Protein AF-A0A9E5I8I1-F1 (afdb_monomer_lite)

Structure (mmCIF, N/CA/C/O backbone):
data_AF-A0A9E5I8I1-F1
#
_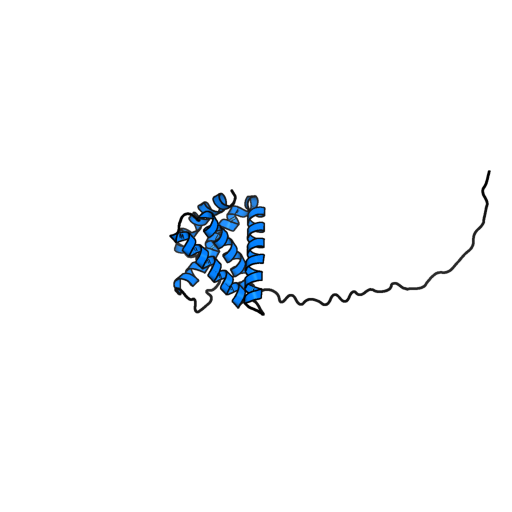entry.id   AF-A0A9E5I8I1-F1
#
loop_
_atom_site.group_PDB
_atom_site.id
_atom_site.type_symbol
_atom_site.label_atom_id
_atom_site.label_alt_id
_atom_site.label_comp_id
_atom_site.label_asym_id
_atom_site.label_entity_id
_atom_site.label_seq_id
_atom_site.pdbx_PDB_ins_code
_atom_site.Cartn_x
_atom_site.Cartn_y
_atom_site.Cartn_z
_atom_site.occupancy
_atom_site.B_iso_or_equiv
_atom_site.auth_seq_id
_atom_site.auth_comp_id
_atom_site.auth_asym_id
_atom_site.auth_atom_id
_atom_site.pdbx_PDB_model_num
ATOM 1 N N . MET A 1 1 ? -32.353 73.433 -25.943 1.00 39.44 1 MET A N 1
ATOM 2 C CA . MET A 1 1 ? -31.514 72.327 -25.429 1.00 39.44 1 MET A CA 1
ATOM 3 C C . MET A 1 1 ? -31.473 71.226 -26.483 1.00 39.44 1 MET A C 1
ATOM 5 O O . MET A 1 1 ? -32.483 70.995 -27.130 1.00 39.44 1 MET A O 1
ATOM 9 N N . LEU A 1 2 ? -30.275 70.695 -26.739 1.00 40.25 2 LEU A N 1
ATOM 10 C CA . LEU A 1 2 ? -29.831 70.015 -27.965 1.00 40.25 2 LEU A CA 1
ATOM 11 C C . LEU A 1 2 ? -30.442 68.627 -28.249 1.00 40.25 2 LEU A C 1
ATOM 13 O O . LEU A 1 2 ? -30.487 67.801 -27.343 1.00 40.25 2 LEU A O 1
ATOM 17 N N . ARG A 1 3 ? -30.707 68.342 -29.538 1.00 33.75 3 ARG A N 1
ATOM 18 C CA . ARG A 1 3 ? -30.117 67.262 -30.392 1.00 33.75 3 ARG A CA 1
ATOM 19 C C . ARG A 1 3 ? -30.974 67.112 -31.665 1.00 33.75 3 ARG A C 1
ATOM 21 O O . ARG A 1 3 ? -32.174 66.922 -31.554 1.00 33.75 3 ARG A O 1
ATOM 28 N N . ALA A 1 4 ? -30.487 67.447 -32.863 1.00 36.69 4 ALA A N 1
ATOM 29 C CA . ALA A 1 4 ? -29.531 66.739 -33.735 1.00 36.69 4 ALA A CA 1
ATOM 30 C C . ALA A 1 4 ? -30.094 65.436 -34.356 1.00 36.69 4 ALA A C 1
ATOM 32 O O . ALA A 1 4 ? -30.166 64.404 -33.697 1.00 36.69 4 ALA A O 1
ATOM 33 N N . THR A 1 5 ? -30.467 65.529 -35.639 1.00 46.94 5 THR A N 1
ATOM 34 C CA . THR A 1 5 ? -30.728 64.459 -36.635 1.00 46.94 5 THR A CA 1
ATOM 35 C C . THR A 1 5 ? -29.404 63.818 -37.114 1.00 46.94 5 THR A C 1
ATOM 37 O O . THR A 1 5 ? -28.382 64.502 -36.996 1.00 46.94 5 THR A O 1
ATOM 40 N N . PRO A 1 6 ? -29.352 62.580 -37.676 1.00 48.12 6 PRO A N 1
ATOM 41 C CA . PRO A 1 6 ? -29.636 62.378 -39.115 1.00 48.12 6 PRO A CA 1
ATOM 42 C C . PRO A 1 6 ? -30.177 60.986 -39.559 1.00 48.12 6 PRO A C 1
ATOM 44 O O . PRO A 1 6 ? -30.271 60.029 -38.796 1.00 48.12 6 PRO A O 1
ATOM 47 N N . THR A 1 7 ? -30.531 60.952 -40.847 1.00 46.00 7 THR A N 1
ATOM 48 C CA . THR A 1 7 ? -31.011 59.897 -41.768 1.00 46.00 7 THR A CA 1
ATOM 49 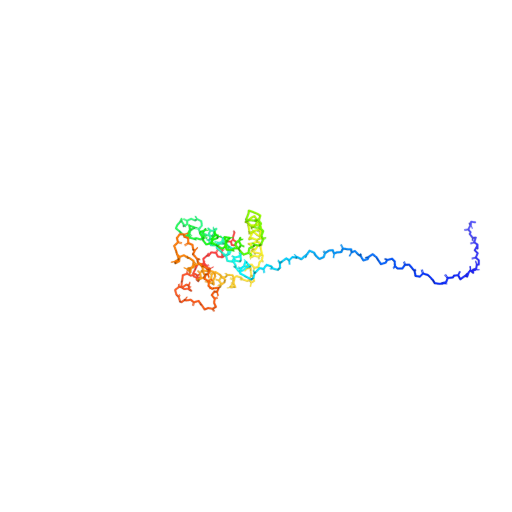C C . THR A 1 7 ? -29.940 58.858 -42.224 1.00 46.00 7 THR A C 1
ATOM 51 O O . THR A 1 7 ? -28.772 59.013 -41.872 1.00 46.00 7 THR A O 1
ATOM 54 N N . PRO A 1 8 ? -30.320 57.797 -42.992 1.00 59.62 8 PRO A N 1
ATOM 55 C CA . PRO A 1 8 ? -29.626 56.498 -43.120 1.00 59.62 8 PRO A CA 1
ATOM 56 C C . PRO A 1 8 ? -28.822 56.311 -44.431 1.00 59.62 8 PRO A C 1
ATOM 58 O O . PRO A 1 8 ? -28.927 57.162 -45.312 1.00 59.62 8 PRO A O 1
ATOM 61 N N . SER A 1 9 ? -28.098 55.174 -44.565 1.00 42.56 9 SER A N 1
ATOM 62 C CA . SER A 1 9 ? -27.662 54.421 -45.791 1.00 42.56 9 SER A CA 1
ATOM 63 C C . SER A 1 9 ? -26.247 53.829 -45.595 1.00 42.56 9 SER A C 1
ATOM 65 O O . SER A 1 9 ? -25.424 54.493 -44.983 1.00 42.56 9 SER A O 1
ATOM 67 N N . TYR A 1 10 ? -25.781 52.691 -46.124 1.00 46.59 10 TYR A N 1
ATOM 68 C CA . TYR A 1 10 ? -26.299 51.407 -46.628 1.00 46.59 10 TYR A CA 1
ATOM 69 C C . TYR A 1 10 ? -25.029 50.575 -46.985 1.00 46.59 10 TYR A C 1
ATOM 71 O O . TYR A 1 10 ? -24.081 51.162 -47.496 1.00 46.59 10 TYR A O 1
ATOM 79 N N . ILE A 1 11 ? -25.067 49.236 -46.824 1.00 49.56 11 ILE A N 1
ATOM 80 C CA . ILE A 1 11 ? -24.235 48.206 -47.521 1.00 49.56 11 ILE A CA 1
ATOM 81 C C . ILE A 1 11 ? -22.761 48.144 -47.030 1.00 49.56 11 ILE A C 1
ATOM 83 O O . ILE A 1 11 ? -22.089 49.156 -46.924 1.00 49.56 11 ILE A O 1
ATOM 87 N N . ILE A 1 12 ? -22.204 47.005 -46.590 1.00 44.75 12 ILE A N 1
ATOM 88 C CA . ILE A 1 12 ? -21.598 45.923 -47.396 1.00 44.75 12 ILE A CA 1
ATOM 89 C C . ILE A 1 12 ? -21.389 44.694 -46.473 1.00 44.75 12 ILE A C 1
ATOM 91 O O . ILE A 1 12 ? -20.683 44.768 -45.471 1.00 44.75 12 ILE A O 1
ATOM 95 N N . SER A 1 13 ? -21.996 43.557 -46.821 1.00 44.19 13 SER A N 1
ATOM 96 C CA . SER A 1 13 ? -21.511 42.192 -46.504 1.00 44.19 13 SER A CA 1
ATOM 97 C C . SER A 1 13 ? -20.569 41.766 -47.654 1.00 44.19 13 SER A C 1
ATOM 99 O O . SER A 1 13 ? -20.660 42.424 -48.693 1.00 44.19 13 SER A O 1
ATOM 101 N N . PRO A 1 14 ? -19.771 40.674 -47.649 1.00 49.44 14 PRO A N 1
ATOM 102 C CA . PRO A 1 14 ? -19.329 39.729 -46.610 1.00 49.44 14 PRO A CA 1
ATOM 103 C C . PRO A 1 14 ? -17.801 39.423 -46.696 1.00 49.44 14 PRO A C 1
ATOM 105 O O . PRO A 1 14 ? -17.313 39.092 -47.768 1.00 49.44 14 PRO A O 1
ATOM 108 N N . SER A 1 15 ? -17.031 39.401 -45.600 1.00 43.28 15 SER A N 1
ATOM 109 C CA . SER A 1 15 ? -15.659 38.841 -45.655 1.00 43.28 15 SER A CA 1
ATOM 110 C C . SER A 1 15 ? -15.261 38.140 -44.362 1.00 43.28 15 SER A C 1
ATOM 112 O O . SER A 1 15 ? -14.796 38.752 -43.406 1.00 43.28 15 SER A O 1
ATOM 114 N N . LEU A 1 16 ? -15.476 36.824 -44.380 1.00 51.75 16 LEU A N 1
ATOM 115 C CA . LEU A 1 16 ? -14.594 35.775 -43.864 1.00 51.75 16 LEU A CA 1
ATOM 116 C C . LEU A 1 16 ? -13.225 36.265 -43.364 1.00 51.75 16 LEU A C 1
ATOM 118 O O . LEU A 1 16 ? -12.269 36.294 -44.129 1.00 51.75 16 LEU A O 1
ATOM 122 N N . ILE A 1 17 ? -13.100 36.539 -42.069 1.00 53.75 17 ILE A N 1
ATOM 123 C CA . ILE A 1 17 ? -11.835 36.342 -41.349 1.00 53.75 17 ILE A CA 1
ATOM 124 C C . ILE A 1 17 ? -12.191 35.738 -39.987 1.00 53.75 17 ILE A C 1
ATOM 126 O O . ILE A 1 17 ? -12.084 36.360 -38.935 1.00 53.75 17 ILE A O 1
ATOM 130 N N . PHE A 1 18 ? -12.697 34.503 -40.019 1.00 50.19 18 PHE A N 1
ATOM 131 C CA . PHE A 1 18 ? -12.709 33.643 -38.842 1.00 50.19 18 PHE A CA 1
ATOM 132 C C . PHE A 1 18 ? -11.287 33.086 -38.724 1.00 50.19 18 PHE A C 1
ATOM 134 O O . PHE A 1 18 ? -10.968 32.041 -39.289 1.00 50.19 18 PHE A O 1
ATOM 141 N N . THR A 1 19 ? -10.392 33.860 -38.102 1.00 59.16 19 THR A N 1
ATOM 142 C CA . THR A 1 19 ? -9.015 33.438 -37.832 1.00 59.16 19 THR A CA 1
ATOM 143 C C . THR A 1 19 ? -9.068 32.227 -36.917 1.00 59.16 19 THR A C 1
ATOM 145 O O . THR A 1 19 ? -9.303 32.320 -35.714 1.00 59.16 19 THR A O 1
ATOM 148 N N . LEU A 1 20 ? -8.887 31.077 -37.548 1.00 49.88 20 LEU A N 1
ATOM 149 C CA . LEU A 1 20 ? -8.752 29.768 -36.958 1.00 49.88 20 LEU A CA 1
ATOM 150 C C . LEU A 1 20 ? -7.454 29.753 -36.133 1.00 49.88 20 LEU A C 1
ATOM 152 O O . LEU A 1 20 ? -6.400 29.347 -36.615 1.00 49.88 20 LEU A O 1
ATOM 156 N N . CYS A 1 21 ? -7.513 30.215 -34.884 1.00 51.84 21 CYS A N 1
ATOM 157 C CA . CYS A 1 21 ? -6.513 29.881 -33.874 1.00 51.84 21 CYS A CA 1
ATOM 158 C C . CYS A 1 21 ? -6.679 28.396 -33.527 1.00 51.84 21 CYS A C 1
ATOM 160 O O . CYS A 1 21 ? -7.203 28.044 -32.470 1.00 51.84 21 CYS A O 1
ATOM 162 N N . LEU A 1 22 ? -6.253 27.515 -34.439 1.00 51.84 22 LEU A N 1
ATOM 163 C CA . LEU A 1 22 ? -5.911 26.143 -34.093 1.00 51.84 22 LEU A CA 1
ATOM 164 C C . LEU A 1 22 ? -4.679 26.242 -33.191 1.00 51.84 22 LEU A C 1
ATOM 166 O O . LEU A 1 22 ? -3.538 26.283 -33.647 1.00 51.84 22 LEU A O 1
ATOM 170 N N . GLY A 1 23 ? -4.939 26.384 -31.892 1.00 54.31 23 GLY A N 1
ATOM 171 C CA . GLY A 1 23 ? -3.928 26.219 -30.871 1.00 54.31 23 GLY A CA 1
ATOM 172 C C . GLY A 1 23 ? -3.255 24.878 -31.107 1.00 54.31 23 GLY A C 1
ATOM 173 O O . GLY A 1 23 ? -3.913 23.838 -31.124 1.00 54.31 23 GLY A O 1
ATOM 174 N N . LEU A 1 24 ? -1.944 24.934 -31.318 1.00 51.34 24 LEU A N 1
ATOM 175 C CA . LEU A 1 24 ? -1.024 23.811 -31.239 1.00 51.34 24 LEU A CA 1
ATOM 176 C C . LEU A 1 24 ? -1.075 23.254 -29.807 1.00 51.34 24 LEU A C 1
ATOM 178 O O . LEU A 1 24 ? -0.180 23.476 -28.998 1.00 51.34 24 LEU A O 1
ATOM 182 N N . LEU A 1 25 ? -2.157 22.557 -29.471 1.00 54.94 25 LEU A N 1
ATOM 183 C CA . LEU A 1 25 ? -2.173 21.589 -28.393 1.00 54.94 25 LEU A CA 1
ATOM 184 C C . LEU A 1 25 ? -1.384 20.403 -28.929 1.00 54.94 25 LEU A C 1
ATOM 186 O O . LEU A 1 25 ? -1.943 19.491 -29.536 1.00 54.94 25 LEU A O 1
ATOM 190 N N . SER A 1 26 ? -0.063 20.455 -28.760 1.00 50.12 26 SER A N 1
ATOM 191 C CA . SER A 1 26 ? 0.748 19.246 -28.791 1.00 50.12 26 SER A CA 1
ATOM 192 C C . SER A 1 26 ? 0.036 18.238 -27.894 1.00 50.12 26 SER A C 1
ATOM 194 O O . SER A 1 26 ? -0.155 18.544 -26.712 1.00 50.12 26 SER A O 1
ATOM 196 N N . PRO A 1 27 ? -0.407 17.075 -28.401 1.00 47.81 27 PRO A N 1
ATOM 197 C CA . PRO A 1 27 ? -0.825 16.022 -27.507 1.00 47.81 27 PRO A CA 1
ATOM 198 C C . PRO A 1 27 ? 0.438 15.660 -26.736 1.00 47.81 27 PRO A C 1
ATOM 200 O O . PRO A 1 27 ? 1.348 15.030 -27.272 1.00 47.81 27 PRO A O 1
ATOM 203 N N . THR A 1 28 ? 0.542 16.099 -25.483 1.00 49.03 28 THR A N 1
ATOM 204 C CA . THR A 1 28 ? 1.372 15.384 -24.531 1.00 49.03 28 THR A CA 1
ATOM 205 C C . THR A 1 28 ? 0.817 13.972 -24.562 1.00 49.03 28 THR A C 1
ATOM 207 O O . THR A 1 28 ? -0.290 13.710 -24.096 1.00 49.03 28 THR A O 1
ATOM 210 N N . HIS A 1 29 ? 1.527 13.070 -25.236 1.00 45.72 29 HIS A N 1
ATOM 211 C CA . HIS A 1 29 ? 1.283 11.647 -25.119 1.00 45.72 29 HIS A CA 1
ATOM 212 C C . HIS A 1 29 ? 1.607 11.307 -23.669 1.00 45.72 29 HIS A C 1
ATOM 214 O O . HIS A 1 29 ? 2.730 10.938 -23.342 1.00 45.72 29 HIS A O 1
ATOM 220 N N . ALA A 1 30 ? 0.637 11.532 -22.782 1.00 52.72 30 ALA A N 1
ATOM 221 C CA . ALA A 1 30 ? 0.630 10.943 -21.467 1.00 52.72 30 ALA A CA 1
ATOM 222 C C . ALA A 1 30 ? 0.668 9.445 -21.743 1.00 52.72 30 ALA A C 1
ATOM 224 O O . ALA A 1 30 ? -0.316 8.866 -22.208 1.00 52.72 30 ALA A O 1
ATOM 225 N N . THR A 1 31 ? 1.845 8.842 -21.598 1.00 59.81 31 THR A N 1
ATOM 226 C CA . THR A 1 31 ? 1.982 7.396 -21.689 1.00 59.81 31 THR A CA 1
ATOM 227 C C . THR A 1 31 ? 1.033 6.835 -20.655 1.00 59.81 31 THR A C 1
ATOM 229 O O . THR A 1 31 ? 1.184 7.123 -19.467 1.00 59.81 31 THR A O 1
ATOM 232 N N . ALA A 1 32 ? 0.000 6.139 -21.130 1.00 67.88 32 ALA A N 1
ATOM 233 C CA . ALA A 1 32 ? -1.022 5.590 -20.266 1.00 67.88 32 ALA A CA 1
ATOM 234 C C . ALA A 1 32 ? -0.330 4.716 -19.221 1.00 67.88 32 ALA A C 1
ATOM 236 O O . ALA A 1 32 ? 0.402 3.787 -19.563 1.00 67.88 32 ALA A O 1
ATOM 237 N N . GLU A 1 33 ? -0.513 5.080 -17.957 1.00 81.88 33 GLU A N 1
ATOM 238 C CA . GLU A 1 33 ? 0.041 4.353 -16.828 1.00 81.88 33 GLU A CA 1
ATOM 239 C C . GLU A 1 33 ? -0.378 2.881 -16.905 1.00 81.88 33 GLU A C 1
ATOM 241 O O . GLU A 1 33 ? -1.529 2.568 -17.236 1.00 81.88 33 GLU A O 1
ATOM 246 N N . SER A 1 34 ? 0.549 1.964 -16.611 1.00 93.12 34 SER A N 1
ATOM 247 C CA . SER A 1 34 ? 0.212 0.546 -16.618 1.00 93.12 34 SER A CA 1
ATOM 248 C C . SER A 1 34 ? -0.845 0.265 -15.546 1.00 93.12 34 SER A C 1
ATOM 250 O O . SER A 1 34 ? -0.836 0.829 -14.449 1.00 93.12 34 SER A O 1
ATOM 252 N N . ARG A 1 35 ? -1.773 -0.650 -15.838 1.00 95.00 35 ARG A N 1
ATOM 253 C CA . ARG A 1 35 ? -2.765 -1.094 -14.846 1.00 95.00 35 ARG A CA 1
ATOM 254 C C . ARG A 1 35 ? -2.088 -1.605 -13.568 1.00 95.00 35 ARG A C 1
ATOM 256 O O . ARG A 1 35 ? -2.637 -1.453 -12.481 1.00 95.00 35 ARG A O 1
ATOM 263 N N . LEU A 1 36 ? -0.913 -2.215 -13.711 1.00 96.31 36 LEU A N 1
ATOM 264 C CA . LEU A 1 36 ? -0.144 -2.752 -12.599 1.00 96.31 36 LEU A CA 1
ATOM 265 C C . LEU A 1 36 ? 0.394 -1.635 -11.698 1.00 96.31 36 LEU A C 1
ATOM 267 O O . LEU A 1 36 ? 0.267 -1.745 -10.480 1.00 96.31 36 LEU A O 1
ATOM 271 N N . ALA A 1 37 ? 0.900 -0.542 -12.280 1.00 96.44 37 ALA A N 1
ATOM 272 C CA . ALA A 1 37 ? 1.307 0.650 -11.538 1.00 96.44 37 ALA A CA 1
ATOM 273 C C . ALA A 1 37 ? 0.133 1.251 -10.748 1.00 96.44 37 ALA A C 1
ATOM 275 O O . ALA A 1 37 ? 0.263 1.474 -9.544 1.00 96.44 37 ALA A O 1
ATOM 276 N N . GLN A 1 38 ? -1.044 1.388 -11.369 1.00 96.69 38 GLN A N 1
ATOM 277 C CA . GLN A 1 38 ? -2.243 1.903 -10.691 1.00 96.69 38 GLN A CA 1
ATOM 278 C C . GLN A 1 38 ? -2.644 1.039 -9.491 1.00 96.69 38 GLN A C 1
ATOM 280 O O . GLN A 1 38 ? -2.910 1.547 -8.401 1.00 96.69 38 GLN A O 1
ATOM 285 N N . GLN A 1 39 ? -2.664 -0.283 -9.679 1.00 98.06 39 GLN A N 1
ATOM 286 C CA . GLN A 1 39 ? -2.992 -1.239 -8.620 1.00 98.06 39 GLN A CA 1
ATOM 287 C C . GLN A 1 39 ? -1.969 -1.205 -7.486 1.00 98.06 39 GLN A C 1
ATOM 289 O O . GLN A 1 39 ? -2.350 -1.239 -6.316 1.00 98.06 39 GLN A O 1
ATOM 294 N N . ALA A 1 40 ? -0.681 -1.130 -7.825 1.00 98.38 40 ALA A N 1
ATOM 295 C CA . ALA A 1 40 ? 0.389 -1.019 -6.848 1.00 98.38 40 ALA A CA 1
ATOM 296 C C . ALA A 1 40 ? 0.217 0.260 -6.025 1.00 98.38 40 ALA A C 1
ATOM 298 O O . ALA A 1 40 ? 0.169 0.209 -4.799 1.00 98.38 40 ALA A O 1
ATOM 299 N N . LEU A 1 41 ? 0.011 1.399 -6.681 1.00 98.19 41 LEU A N 1
ATOM 300 C CA . LEU A 1 41 ? -0.147 2.668 -5.991 1.00 98.19 41 LEU A CA 1
ATOM 301 C C . LEU A 1 41 ? -1.374 2.678 -5.064 1.00 98.19 41 LEU A C 1
ATOM 303 O O . LEU A 1 41 ? -1.252 3.087 -3.907 1.00 98.19 41 LEU A O 1
ATOM 307 N N . HIS A 1 42 ? -2.514 2.144 -5.515 1.00 98.44 42 HIS A N 1
ATOM 308 C CA . HIS A 1 42 ? -3.707 1.960 -4.678 1.00 98.44 42 HIS A CA 1
ATOM 309 C C . HIS A 1 42 ? -3.407 1.123 -3.432 1.00 98.44 42 HIS A C 1
ATOM 311 O O . HIS A 1 42 ? -3.696 1.538 -2.310 1.00 98.44 42 HIS A O 1
ATOM 317 N N . CYS A 1 43 ? -2.749 -0.025 -3.602 1.00 98.69 43 CYS A N 1
ATOM 318 C CA . CYS A 1 43 ? -2.392 -0.880 -2.476 1.00 98.69 43 CYS A CA 1
ATOM 319 C C . CYS A 1 43 ? -1.330 -0.266 -1.559 1.00 98.69 43 CYS A C 1
ATOM 321 O O . CYS A 1 43 ? -1.376 -0.488 -0.349 1.00 98.69 43 CYS A O 1
ATOM 323 N N . SER A 1 44 ? -0.435 0.570 -2.087 1.00 98.75 44 SER A N 1
ATOM 324 C CA . SER A 1 44 ? 0.487 1.352 -1.262 1.00 98.75 44 SER A CA 1
ATOM 325 C C . SER A 1 44 ? -0.264 2.339 -0.359 1.00 98.75 44 SER A C 1
ATOM 327 O O . SER A 1 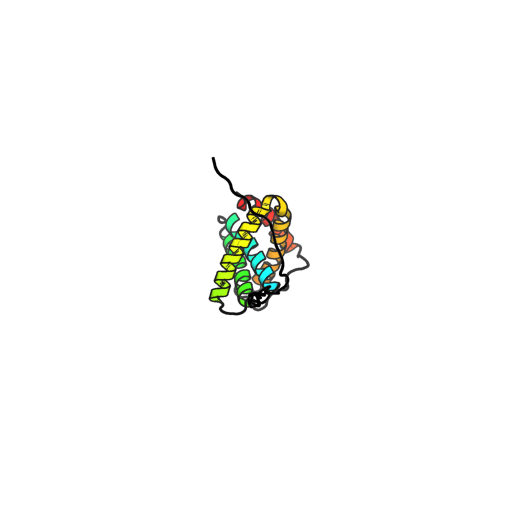44 ? 0.080 2.461 0.813 1.00 98.75 44 SER A O 1
ATOM 329 N N . ALA A 1 45 ? -1.333 2.978 -0.853 1.00 98.56 45 ALA A N 1
ATOM 330 C CA . ALA A 1 45 ? -2.172 3.876 -0.058 1.00 98.56 45 ALA A CA 1
ATOM 331 C C . ALA A 1 45 ? -2.943 3.115 1.035 1.00 98.56 45 ALA A C 1
ATOM 333 O O . ALA A 1 45 ? -2.944 3.524 2.193 1.00 98.56 45 ALA A O 1
ATOM 334 N N . ILE A 1 46 ? -3.526 1.959 0.708 1.00 98.44 46 ILE A N 1
ATOM 335 C CA . ILE A 1 46 ? -4.197 1.090 1.690 1.00 98.44 46 ILE A CA 1
ATOM 336 C C . ILE A 1 46 ? -3.237 0.674 2.819 1.00 98.44 46 ILE A C 1
ATOM 338 O O . ILE A 1 46 ? -3.587 0.731 3.999 1.00 98.44 46 ILE A O 1
ATOM 342 N N . PHE A 1 47 ? -2.000 0.305 2.481 1.00 98.56 47 PHE A N 1
ATOM 343 C CA . PHE A 1 47 ? -0.990 -0.056 3.477 1.00 98.56 47 PHE A CA 1
ATOM 344 C C . PHE A 1 47 ? -0.502 1.142 4.303 1.00 98.56 47 PHE A C 1
ATOM 346 O O . PHE A 1 47 ? -0.189 0.963 5.482 1.00 98.56 47 PHE A O 1
ATOM 353 N N . SER A 1 48 ? -0.498 2.359 3.748 1.00 98.31 48 SER A N 1
ATOM 354 C CA . SER A 1 48 ? -0.275 3.583 4.529 1.00 98.31 48 SER A CA 1
ATOM 355 C C . SER A 1 48 ? -1.352 3.765 5.598 1.00 98.31 48 SER A C 1
ATOM 357 O O . SER A 1 48 ? -1.004 3.984 6.756 1.00 98.31 48 SER A O 1
ATOM 359 N N . VAL A 1 49 ? -2.631 3.544 5.267 1.00 97.38 49 VAL A N 1
ATOM 360 C CA . VAL A 1 49 ? -3.724 3.580 6.258 1.00 97.38 49 VAL A CA 1
ATOM 361 C C . VAL A 1 49 ? -3.486 2.571 7.385 1.00 97.38 49 VAL A C 1
ATOM 363 O O . VAL A 1 49 ? -3.641 2.906 8.562 1.00 97.38 49 VAL A O 1
ATOM 366 N N . PHE A 1 50 ? -3.079 1.339 7.057 1.00 97.38 50 PHE A N 1
ATOM 367 C CA . PHE A 1 50 ? -2.758 0.323 8.065 1.00 97.38 50 PHE A CA 1
ATOM 368 C C . PHE A 1 50 ? -1.574 0.722 8.951 1.00 97.38 50 PHE A C 1
ATOM 370 O O . PHE A 1 50 ? -1.658 0.581 10.171 1.00 97.38 50 PHE A O 1
ATOM 377 N N . ALA A 1 51 ? -0.496 1.239 8.357 1.00 97.00 51 ALA A N 1
ATOM 378 C CA . ALA A 1 51 ? 0.697 1.661 9.083 1.00 97.00 51 ALA A CA 1
ATOM 379 C C . ALA A 1 51 ? 0.428 2.857 10.011 1.00 97.00 51 ALA A C 1
ATOM 381 O O . ALA A 1 51 ? 0.915 2.869 11.139 1.00 97.00 51 ALA A O 1
ATOM 382 N N . GLU A 1 52 ? -0.356 3.837 9.559 1.00 95.81 52 GLU A N 1
ATOM 383 C CA . GLU A 1 52 ? -0.718 5.026 10.339 1.00 95.81 52 GLU A CA 1
ATOM 384 C C . GLU A 1 52 ? -1.665 4.676 11.494 1.00 95.81 52 GLU A C 1
ATOM 386 O O . GLU A 1 52 ? -1.462 5.110 12.625 1.00 95.81 52 GLU A O 1
ATOM 391 N N . SER A 1 53 ? -2.661 3.822 11.246 1.00 95.44 53 SER A N 1
ATOM 392 C CA . SER A 1 53 ? -3.681 3.459 12.247 1.00 95.44 53 SER A CA 1
ATOM 393 C C . SER A 1 53 ? -3.183 2.547 13.365 1.00 95.44 53 SER A C 1
ATOM 395 O O . SER A 1 53 ? -3.863 2.381 14.383 1.00 95.44 53 SER A O 1
ATOM 397 N N . LEU A 1 54 ? -2.056 1.875 13.136 1.00 92.25 54 LEU A N 1
ATOM 398 C CA . LEU A 1 54 ? -1.480 0.882 14.039 1.00 92.25 54 LEU A CA 1
ATOM 399 C C . LEU A 1 54 ? -0.075 1.279 14.486 1.00 92.25 54 LEU A C 1
ATOM 401 O O . LEU A 1 54 ? 0.680 0.401 14.881 1.00 92.25 54 LEU A O 1
ATOM 405 N N . ALA A 1 55 ? 0.256 2.577 14.452 1.00 91.06 55 ALA A N 1
ATOM 406 C CA . ALA A 1 55 ? 1.574 3.132 14.775 1.00 91.06 55 ALA A CA 1
ATOM 407 C C . ALA A 1 55 ? 2.180 2.624 16.104 1.00 91.06 55 ALA A C 1
ATOM 409 O O . ALA A 1 55 ? 3.402 2.524 16.219 1.00 91.06 55 ALA A O 1
ATOM 410 N N . ASP A 1 56 ? 1.332 2.251 17.066 1.00 91.56 56 ASP A N 1
ATOM 411 C CA . ASP A 1 56 ? 1.730 1.755 18.388 1.00 91.56 56 ASP A CA 1
ATOM 412 C C . ASP A 1 56 ? 2.084 0.249 18.416 1.00 91.56 56 ASP A C 1
ATOM 414 O O . ASP A 1 56 ? 2.699 -0.229 19.370 1.00 91.56 56 ASP A O 1
ATOM 418 N N . ASP A 1 57 ? 1.742 -0.522 17.375 1.00 91.38 57 ASP A N 1
ATOM 419 C CA . ASP A 1 57 ? 2.125 -1.933 17.224 1.00 91.38 57 ASP A CA 1
ATOM 420 C C . ASP A 1 57 ? 3.369 -2.045 16.333 1.00 91.38 57 ASP A C 1
ATOM 422 O O . ASP A 1 57 ? 3.291 -2.174 15.108 1.00 91.38 57 ASP A O 1
ATOM 426 N N . GLY A 1 58 ? 4.549 -2.024 16.957 1.00 88.62 58 GLY A N 1
ATOM 427 C CA . GLY A 1 58 ? 5.829 -2.018 16.241 1.00 88.62 58 GLY A CA 1
ATOM 428 C C . GLY A 1 58 ? 6.025 -3.187 15.265 1.00 88.62 58 GLY A C 1
ATOM 429 O O . GLY A 1 58 ? 6.683 -3.017 14.235 1.00 88.62 58 GLY A O 1
ATOM 430 N N . LYS A 1 59 ? 5.429 -4.361 15.530 1.00 91.31 59 LYS A N 1
ATOM 431 C CA . LYS A 1 59 ? 5.509 -5.510 14.615 1.00 91.31 59 LYS A CA 1
ATOM 432 C C . LYS A 1 59 ? 4.650 -5.263 13.378 1.00 91.31 59 LYS A C 1
ATOM 434 O O . LYS A 1 59 ? 5.139 -5.412 12.258 1.00 91.31 59 LYS A O 1
ATOM 439 N N . ARG A 1 60 ? 3.392 -4.867 13.576 1.00 91.06 60 ARG A N 1
ATOM 440 C CA . ARG A 1 60 ? 2.455 -4.592 12.479 1.00 91.06 60 ARG A CA 1
ATOM 441 C C . ARG A 1 60 ? 2.891 -3.395 11.641 1.00 91.06 60 ARG A C 1
ATOM 443 O O . ARG A 1 60 ? 2.859 -3.472 10.419 1.00 91.06 60 ARG A O 1
ATOM 450 N N . VAL A 1 61 ? 3.380 -2.325 12.264 1.00 94.19 61 VAL A N 1
ATOM 451 C CA . VAL A 1 61 ? 3.892 -1.144 11.547 1.00 94.19 61 VAL A CA 1
ATOM 452 C C . VAL A 1 61 ? 5.036 -1.509 10.621 1.00 94.19 61 VAL A C 1
ATOM 454 O O . VAL A 1 61 ? 5.067 -1.037 9.488 1.00 94.19 61 VAL A O 1
ATOM 457 N N . LYS A 1 62 ? 5.973 -2.350 11.076 1.00 95.25 62 LYS A N 1
ATOM 458 C CA . LYS A 1 62 ? 7.085 -2.796 10.232 1.00 95.25 62 LYS A CA 1
ATOM 459 C C . LYS A 1 62 ? 6.576 -3.570 9.013 1.00 95.25 62 LYS A C 1
ATOM 461 O O . LYS A 1 62 ? 7.015 -3.290 7.901 1.00 95.25 62 LYS A O 1
ATOM 466 N N . GLU A 1 63 ? 5.639 -4.496 9.213 1.00 95.38 63 GLU A N 1
ATOM 467 C CA . GLU A 1 63 ? 5.009 -5.251 8.120 1.00 95.38 63 GLU A CA 1
ATOM 468 C C . GLU A 1 63 ? 4.290 -4.318 7.132 1.00 95.38 63 GLU A C 1
ATOM 470 O O . GLU A 1 63 ? 4.493 -4.414 5.921 1.00 95.38 63 GLU A O 1
ATOM 475 N N . PHE A 1 64 ? 3.499 -3.363 7.626 1.00 97.31 64 PHE A N 1
ATOM 476 C CA . PHE A 1 64 ? 2.731 -2.487 6.747 1.00 97.31 64 PHE A CA 1
ATOM 477 C C . PHE A 1 64 ? 3.595 -1.459 6.021 1.00 97.31 64 PHE A C 1
ATOM 479 O O . PHE A 1 64 ? 3.393 -1.233 4.830 1.00 97.31 64 PHE A O 1
ATOM 486 N N . LYS A 1 65 ? 4.624 -0.907 6.672 1.00 97.62 65 LYS A N 1
ATOM 487 C CA . LYS A 1 65 ? 5.629 -0.081 5.986 1.00 97.62 65 LYS A CA 1
ATOM 488 C C . LYS A 1 65 ? 6.337 -0.866 4.887 1.00 97.62 65 LYS A C 1
ATOM 490 O O . LYS A 1 65 ? 6.506 -0.334 3.794 1.00 97.62 65 LYS A O 1
ATOM 495 N N . ARG A 1 66 ? 6.651 -2.145 5.123 1.00 97.62 66 ARG A N 1
ATOM 496 C CA . ARG A 1 66 ? 7.218 -3.004 4.079 1.00 97.62 66 ARG A CA 1
ATOM 497 C C . ARG A 1 66 ? 6.265 -3.172 2.893 1.00 97.62 66 ARG A C 1
ATOM 499 O O . ARG A 1 66 ? 6.710 -3.131 1.753 1.00 97.62 66 ARG A O 1
ATOM 506 N N . GLY A 1 67 ? 4.961 -3.308 3.134 1.00 98.06 67 GLY A N 1
ATOM 507 C CA . GLY A 1 67 ? 3.969 -3.320 2.055 1.00 98.06 67 GLY A CA 1
ATOM 508 C C . GLY A 1 67 ? 3.915 -2.004 1.265 1.00 98.06 67 GLY A C 1
ATOM 509 O O . GLY A 1 67 ? 3.898 -2.042 0.035 1.00 98.06 67 GLY A O 1
ATOM 510 N N . VAL A 1 68 ? 3.972 -0.843 1.938 1.00 98.56 68 VAL A N 1
ATOM 511 C CA . VAL A 1 68 ? 4.075 0.470 1.262 1.00 98.56 68 VAL A CA 1
ATOM 512 C C . VAL A 1 68 ? 5.303 0.518 0.352 1.00 98.56 68 VAL A C 1
ATOM 514 O O . VAL A 1 68 ? 5.196 0.941 -0.800 1.00 98.56 68 VAL A O 1
ATOM 517 N N . GLU A 1 69 ? 6.458 0.071 0.847 1.00 98.12 69 GLU A N 1
ATOM 518 C CA . GLU A 1 69 ? 7.709 0.022 0.084 1.00 98.12 69 GLU A CA 1
ATOM 519 C C . GLU A 1 69 ? 7.595 -0.883 -1.142 1.00 98.12 69 GLU A C 1
ATOM 521 O O . GLU A 1 69 ? 7.854 -0.418 -2.246 1.00 98.12 69 GLU A O 1
ATOM 526 N N . ILE A 1 70 ? 7.143 -2.132 -0.978 1.00 98.44 70 ILE A N 1
ATOM 527 C CA . ILE A 1 70 ? 7.012 -3.105 -2.076 1.00 98.44 70 ILE A CA 1
ATOM 528 C C . ILE A 1 70 ? 6.135 -2.554 -3.198 1.00 98.44 70 ILE A C 1
ATOM 530 O O . ILE A 1 70 ? 6.506 -2.608 -4.371 1.00 98.44 70 ILE A O 1
ATOM 534 N N . PHE A 1 71 ? 4.976 -1.999 -2.852 1.00 98.69 71 PHE A N 1
ATOM 535 C CA . PHE A 1 71 ? 4.069 -1.468 -3.860 1.00 98.69 71 PHE A CA 1
ATOM 536 C C . PHE A 1 71 ? 4.581 -0.166 -4.492 1.00 98.69 71 PHE A C 1
ATOM 538 O O . PHE A 1 71 ? 4.364 0.060 -5.681 1.00 98.69 71 PHE A O 1
ATOM 545 N N . THR A 1 72 ? 5.324 0.657 -3.748 1.00 98.44 72 THR A N 1
ATOM 546 C CA . THR A 1 72 ? 6.015 1.827 -4.317 1.00 98.44 72 THR A CA 1
ATOM 547 C C . THR A 1 72 ? 7.133 1.397 -5.272 1.00 98.44 72 THR A C 1
ATOM 549 O O . THR A 1 72 ? 7.274 1.956 -6.354 1.00 98.44 72 THR A O 1
ATOM 552 N N . GLU A 1 73 ? 7.920 0.382 -4.914 1.00 97.56 73 GLU A N 1
ATOM 553 C CA . GLU A 1 73 ? 8.963 -0.181 -5.777 1.00 97.56 73 GLU A CA 1
ATOM 554 C C . GLU A 1 73 ? 8.373 -0.774 -7.060 1.00 97.56 73 GLU A C 1
ATOM 556 O O . GLU A 1 73 ? 8.937 -0.587 -8.138 1.00 97.56 73 GLU A O 1
ATOM 561 N N . LEU A 1 74 ? 7.235 -1.469 -6.961 1.00 97.81 74 LEU A N 1
ATOM 562 C CA . LEU A 1 74 ? 6.528 -1.997 -8.125 1.00 97.81 74 LEU A CA 1
ATOM 563 C C . LEU A 1 74 ? 6.047 -0.871 -9.043 1.00 97.81 74 LEU A C 1
ATOM 565 O O . LEU A 1 74 ? 6.267 -0.943 -10.247 1.00 97.81 74 LEU A O 1
ATOM 569 N N . TYR A 1 75 ? 5.463 0.189 -8.480 1.00 97.62 75 TYR A N 1
ATOM 570 C CA . TYR A 1 75 ? 5.096 1.381 -9.242 1.00 97.62 75 TYR A CA 1
ATOM 571 C C . TYR A 1 75 ? 6.287 1.960 -10.014 1.00 97.62 75 TYR A C 1
ATOM 573 O O . TYR A 1 75 ? 6.191 2.219 -11.212 1.00 97.62 75 TYR A O 1
ATOM 581 N N . VAL A 1 76 ? 7.429 2.128 -9.340 1.00 96.88 76 VAL A N 1
ATOM 582 C CA . VAL A 1 76 ? 8.649 2.673 -9.952 1.00 96.88 76 VAL A CA 1
ATOM 583 C C . VAL A 1 76 ? 9.157 1.772 -11.077 1.00 96.88 76 VAL A C 1
ATOM 585 O O . VAL A 1 76 ? 9.554 2.283 -12.117 1.00 96.88 76 VAL A O 1
ATOM 588 N N . LYS A 1 77 ? 9.117 0.445 -10.906 1.00 95.50 77 LYS A N 1
ATOM 589 C CA . LYS A 1 77 ? 9.526 -0.514 -11.949 1.00 95.50 77 LYS A CA 1
ATOM 590 C C . LYS A 1 77 ? 8.613 -0.499 -13.176 1.00 95.50 77 LYS A C 1
ATOM 592 O O . LYS A 1 77 ? 9.087 -0.749 -14.277 1.00 95.50 77 LYS A O 1
ATOM 597 N N . GLU A 1 78 ? 7.333 -0.204 -12.982 1.00 95.19 78 GLU A N 1
ATOM 598 C CA . GLU A 1 78 ? 6.341 -0.074 -14.054 1.00 95.19 78 GLU A CA 1
ATOM 599 C C . GLU A 1 78 ? 6.326 1.321 -14.699 1.00 95.19 78 GLU A C 1
ATOM 601 O O . GLU A 1 78 ? 5.713 1.522 -15.749 1.00 95.19 78 GLU A O 1
ATOM 606 N N . SER A 1 79 ? 6.993 2.293 -14.077 1.00 91.75 79 SER A N 1
ATOM 607 C CA . SER A 1 79 ? 7.088 3.657 -14.583 1.00 91.75 79 SER A CA 1
ATOM 608 C C . SER A 1 79 ? 8.171 3.768 -15.654 1.00 91.75 79 SER A C 1
ATOM 610 O O . SER A 1 79 ? 9.274 3.241 -15.517 1.00 91.75 79 SER A O 1
ATOM 612 N N . VAL A 1 80 ? 7.880 4.510 -16.721 1.00 86.00 80 VAL A N 1
ATOM 613 C CA . VAL A 1 80 ? 8.870 4.825 -17.756 1.00 86.00 80 VAL A CA 1
ATOM 614 C C . VAL A 1 80 ? 9.670 6.054 -17.325 1.00 86.00 80 VAL A C 1
ATOM 616 O O . VAL A 1 80 ? 9.091 7.104 -17.059 1.00 86.00 80 VAL A O 1
ATOM 619 N N . GLY A 1 81 ? 11.001 5.954 -17.304 1.00 85.62 81 GLY A N 1
ATOM 620 C CA . GLY A 1 81 ? 11.893 7.098 -17.093 1.00 85.62 81 GLY A CA 1
ATOM 621 C C . GLY A 1 81 ? 12.757 7.000 -15.836 1.00 85.62 81 GLY A C 1
ATOM 622 O O . GLY A 1 81 ? 13.186 5.916 -15.451 1.00 85.62 81 GLY A O 1
ATOM 623 N N . ASP A 1 82 ? 13.071 8.154 -15.239 1.00 93.31 82 ASP A N 1
ATOM 624 C CA . ASP A 1 82 ? 13.961 8.255 -14.076 1.00 93.31 82 ASP A CA 1
ATOM 625 C C . ASP A 1 82 ? 13.321 7.639 -12.812 1.00 93.31 82 ASP A C 1
ATOM 627 O O . ASP A 1 82 ? 12.292 8.144 -12.350 1.00 93.31 82 ASP A O 1
ATOM 631 N N . PRO A 1 83 ? 13.941 6.616 -12.188 1.00 94.31 83 PRO A N 1
ATOM 632 C CA . PRO A 1 83 ? 13.429 6.003 -10.964 1.00 94.31 83 PRO A CA 1
ATOM 633 C C . PRO A 1 83 ? 13.267 6.980 -9.793 1.00 94.31 83 PRO A C 1
ATOM 635 O O . PRO A 1 83 ? 12.368 6.814 -8.967 1.00 94.31 83 PRO A O 1
ATOM 638 N N . VAL A 1 84 ? 14.114 8.013 -9.699 1.00 95.88 84 VAL A N 1
ATOM 639 C CA . VAL A 1 84 ? 14.037 8.999 -8.607 1.00 95.88 84 VAL A CA 1
ATOM 640 C C . VAL A 1 84 ? 12.848 9.938 -8.806 1.00 95.88 84 VAL A C 1
ATOM 642 O O . VAL A 1 84 ? 12.165 10.295 -7.843 1.00 95.88 84 VAL A O 1
ATOM 645 N N . ALA A 1 85 ? 12.577 10.356 -10.043 1.00 95.69 85 ALA A N 1
ATOM 646 C CA . ALA A 1 85 ? 11.353 11.071 -10.393 1.00 95.69 85 ALA A CA 1
ATOM 647 C C . ALA A 1 85 ? 10.106 10.201 -10.169 1.00 95.69 85 ALA A C 1
ATOM 649 O O . ALA A 1 85 ? 9.176 10.658 -9.510 1.00 95.69 85 ALA A O 1
ATOM 650 N N . ALA A 1 86 ? 10.121 8.940 -10.614 1.00 95.62 86 ALA A N 1
ATOM 651 C CA . ALA A 1 86 ? 9.005 8.010 -10.434 1.00 95.62 86 ALA A CA 1
ATOM 652 C C . ALA A 1 86 ? 8.683 7.761 -8.953 1.00 95.62 86 ALA A C 1
ATOM 654 O O . ALA A 1 86 ? 7.518 7.695 -8.573 1.00 95.62 86 ALA A O 1
ATOM 655 N N . LYS A 1 87 ? 9.700 7.678 -8.085 1.00 97.00 87 LYS A N 1
ATOM 656 C CA . LYS A 1 87 ? 9.481 7.538 -6.639 1.00 97.00 87 LYS A CA 1
ATOM 657 C C . LYS A 1 87 ? 8.799 8.771 -6.036 1.00 97.00 87 LYS A C 1
ATOM 659 O O . LYS A 1 87 ? 7.866 8.622 -5.252 1.00 97.00 87 LYS A O 1
ATOM 664 N N . ARG A 1 88 ? 9.241 9.977 -6.410 1.00 97.25 88 ARG A N 1
ATOM 665 C CA . ARG A 1 88 ? 8.621 11.238 -5.959 1.00 97.25 88 ARG A CA 1
ATOM 666 C C . ARG A 1 88 ? 7.175 11.352 -6.437 1.00 97.25 88 ARG A C 1
ATOM 668 O O . ARG A 1 88 ? 6.302 11.743 -5.668 1.00 97.25 88 ARG A O 1
ATOM 675 N N . ASP A 1 89 ? 6.925 10.961 -7.681 1.00 96.31 89 ASP A N 1
ATOM 676 C CA . ASP A 1 89 ? 5.581 10.895 -8.246 1.00 96.31 89 ASP A CA 1
ATOM 677 C C . ASP A 1 89 ? 4.697 9.884 -7.494 1.00 96.31 89 ASP A C 1
ATOM 679 O O . ASP A 1 89 ? 3.588 10.224 -7.085 1.00 96.31 89 ASP A O 1
ATOM 683 N N . ALA A 1 90 ? 5.210 8.689 -7.182 1.00 97.25 90 ALA A N 1
ATOM 684 C CA . ALA A 1 90 ? 4.498 7.703 -6.368 1.00 97.25 90 ALA A CA 1
ATOM 685 C C . ALA A 1 90 ? 4.114 8.256 -4.985 1.00 97.25 90 ALA A C 1
ATOM 687 O O . ALA A 1 90 ? 2.989 8.073 -4.524 1.00 97.25 90 ALA A O 1
ATOM 688 N N . GLU A 1 91 ? 5.032 8.954 -4.314 1.00 97.94 91 GLU A N 1
ATOM 689 C CA . GLU A 1 91 ? 4.771 9.585 -3.017 1.00 97.94 91 GLU A CA 1
ATOM 690 C C . GLU A 1 91 ? 3.673 10.653 -3.120 1.00 97.94 91 GLU A C 1
ATOM 692 O O . GLU A 1 91 ? 2.729 10.643 -2.323 1.00 97.94 91 GLU A O 1
ATOM 697 N N . GLN A 1 92 ? 3.747 11.523 -4.131 1.00 97.88 92 GLN A N 1
ATOM 698 C CA . GLN A 1 92 ? 2.753 12.568 -4.370 1.00 97.88 92 GLN A CA 1
ATOM 699 C C . GLN A 1 92 ? 1.373 11.981 -4.690 1.00 97.88 92 GLN A C 1
ATOM 701 O O . GLN A 1 92 ? 0.367 12.391 -4.108 1.00 97.88 92 GLN A O 1
ATOM 706 N N . ARG A 1 93 ? 1.303 11.007 -5.598 1.00 97.50 93 ARG A N 1
ATOM 707 C CA . ARG A 1 93 ? 0.031 10.408 -6.010 1.00 97.50 93 ARG A CA 1
ATOM 708 C C . ARG A 1 93 ? -0.578 9.548 -4.909 1.00 97.50 93 ARG A C 1
ATOM 710 O O . ARG A 1 93 ? -1.793 9.581 -4.731 1.00 97.50 93 ARG A O 1
ATOM 717 N N . ARG A 1 94 ? 0.236 8.855 -4.105 1.00 98.50 94 ARG A N 1
ATOM 718 C CA . ARG A 1 94 ? -0.246 8.168 -2.898 1.00 98.50 94 ARG A CA 1
ATOM 719 C C . ARG A 1 94 ? -0.874 9.154 -1.913 1.00 98.50 94 ARG A C 1
ATOM 721 O O . ARG A 1 94 ? -1.943 8.863 -1.392 1.00 98.50 94 ARG A O 1
ATOM 728 N N . ALA A 1 95 ? -0.268 10.321 -1.686 1.00 98.12 95 ALA A N 1
ATOM 729 C CA . ALA A 1 95 ? -0.872 11.357 -0.842 1.00 98.12 95 ALA A CA 1
ATOM 730 C C . ALA A 1 95 ? -2.220 11.857 -1.406 1.00 98.12 95 ALA A C 1
ATOM 732 O O . ALA A 1 95 ? -3.170 12.075 -0.649 1.00 98.12 95 ALA A O 1
ATOM 733 N N . GLY A 1 96 ? -2.331 11.969 -2.735 1.00 98.06 96 GLY A N 1
ATOM 734 C CA . GLY A 1 96 ? -3.598 12.222 -3.428 1.00 98.06 96 GLY A CA 1
ATOM 735 C C . GLY A 1 96 ? -4.652 11.147 -3.143 1.00 98.06 96 GLY A C 1
ATOM 736 O O . GLY A 1 96 ? -5.743 11.473 -2.686 1.00 98.06 96 GLY A O 1
ATOM 737 N N . LEU A 1 97 ? -4.302 9.867 -3.302 1.00 97.88 97 LEU A N 1
ATOM 738 C CA . LEU A 1 97 ? -5.199 8.741 -3.005 1.00 97.88 97 LEU A CA 1
ATOM 739 C C . LEU A 1 97 ? -5.640 8.707 -1.539 1.00 97.88 97 LEU A C 1
ATOM 741 O O . LEU A 1 97 ? -6.807 8.459 -1.258 1.00 97.88 97 LEU A O 1
ATOM 745 N N . LEU A 1 98 ? -4.740 8.992 -0.595 1.00 97.31 98 LEU A N 1
ATOM 746 C CA . LEU A 1 98 ? -5.099 9.086 0.823 1.00 97.31 98 LEU A CA 1
ATOM 747 C C . LEU A 1 98 ? -6.118 10.211 1.057 1.00 97.31 98 LEU A C 1
ATOM 749 O O . LEU A 1 98 ? -7.102 10.020 1.769 1.00 97.31 98 LEU A O 1
ATOM 753 N N . THR A 1 99 ? -5.943 11.354 0.396 1.00 96.50 99 THR A N 1
ATOM 754 C CA . THR A 1 99 ? -6.914 12.455 0.452 1.00 96.50 99 THR A CA 1
ATOM 755 C C . THR A 1 99 ? -8.272 12.027 -0.119 1.00 96.50 99 THR A C 1
ATOM 757 O O . THR A 1 99 ? -9.310 12.269 0.498 1.00 96.50 99 THR A O 1
ATOM 760 N N . GLU A 1 100 ? -8.285 11.335 -1.261 1.00 95.31 100 GLU A N 1
ATOM 761 C CA . GLU A 1 100 ? -9.511 10.803 -1.871 1.00 95.31 100 GLU A CA 1
ATOM 762 C C . GLU A 1 100 ? -10.204 9.778 -0.968 1.00 95.31 100 GLU A C 1
ATOM 764 O O . GLU A 1 100 ? -11.423 9.831 -0.793 1.00 95.31 100 GLU A O 1
ATOM 769 N N . PHE A 1 101 ? -9.442 8.871 -0.351 1.00 95.38 101 PHE A N 1
ATOM 770 C CA . PHE A 1 101 ? -9.978 7.896 0.593 1.00 95.38 101 PHE A CA 1
ATOM 771 C C . PHE A 1 101 ? -10.656 8.607 1.758 1.00 95.38 101 PHE A C 1
ATOM 773 O O . PHE A 1 101 ? -11.812 8.300 2.035 1.00 95.38 101 PHE A O 1
ATOM 780 N N . GLN A 1 102 ? -9.997 9.593 2.381 1.00 93.31 102 GLN A N 1
ATOM 781 C CA . GLN A 1 102 ? -10.571 10.390 3.474 1.00 93.31 102 GLN A CA 1
ATOM 782 C C . GLN A 1 102 ? -11.887 11.056 3.069 1.00 93.31 102 GLN A C 1
ATOM 784 O O . GLN A 1 102 ? -12.880 10.946 3.790 1.00 93.31 102 GLN A O 1
ATOM 789 N N . GLN A 1 103 ? -11.926 11.692 1.896 1.00 92.75 103 GLN A N 1
ATOM 790 C CA . GLN A 1 103 ? -13.131 12.348 1.381 1.00 92.75 103 GLN A CA 1
ATOM 791 C C . GLN A 1 103 ? -14.273 11.355 1.126 1.00 92.75 103 GLN A C 1
ATOM 793 O O . GLN A 1 103 ? -15.441 11.673 1.349 1.00 92.75 103 GLN A O 1
ATOM 798 N N . GLN A 1 104 ? -13.949 10.140 0.681 1.00 90.56 104 GLN A N 1
ATOM 799 C CA . GLN A 1 104 ? -14.930 9.112 0.331 1.00 90.56 104 GLN A CA 1
ATOM 800 C C . GLN A 1 104 ? -15.279 8.174 1.495 1.00 90.56 104 GLN A C 1
ATOM 802 O O . GLN A 1 104 ? -16.206 7.371 1.358 1.00 90.56 104 GLN A O 1
ATOM 807 N N . MET A 1 105 ? -14.600 8.282 2.643 1.00 89.00 105 MET A N 1
ATOM 808 C CA . MET A 1 105 ? -14.739 7.366 3.782 1.00 89.00 105 MET A CA 1
ATOM 809 C C . MET A 1 105 ? -16.197 7.138 4.185 1.00 89.00 105 MET A C 1
ATOM 811 O O . MET A 1 105 ? -16.624 5.996 4.326 1.00 89.00 105 MET A O 1
ATOM 815 N N . ALA A 1 106 ? -16.988 8.206 4.312 1.00 87.31 106 ALA A N 1
ATOM 816 C CA . ALA A 1 106 ? -18.379 8.110 4.761 1.00 87.31 106 ALA A CA 1
ATOM 817 C C . ALA A 1 106 ? -19.274 7.265 3.835 1.00 87.31 106 ALA A C 1
ATOM 819 O O . ALA A 1 106 ? -20.262 6.697 4.291 1.00 87.31 106 ALA A O 1
ATOM 820 N N . GLN A 1 107 ? -18.938 7.181 2.545 1.00 91.75 107 GLN A N 1
ATOM 821 C CA . GLN A 1 107 ? -19.743 6.488 1.535 1.00 91.75 107 GLN A CA 1
ATOM 822 C C . GLN A 1 107 ? -19.121 5.160 1.090 1.00 91.75 107 GLN A C 1
ATOM 824 O O . GLN A 1 107 ? -19.834 4.266 0.638 1.00 91.75 107 GLN A O 1
ATOM 829 N N . ARG A 1 108 ? -17.793 5.024 1.187 1.00 91.25 108 ARG A N 1
ATOM 830 C CA . ARG A 1 108 ? -17.037 3.917 0.586 1.00 91.25 108 ARG A CA 1
ATOM 831 C C . ARG A 1 108 ? -16.217 3.099 1.573 1.00 91.25 108 ARG A C 1
ATOM 833 O O . ARG A 1 108 ? -15.494 2.210 1.136 1.00 91.25 108 ARG A O 1
ATOM 840 N N . GLU A 1 109 ? -16.363 3.317 2.878 1.00 92.00 109 GLU A N 1
ATOM 841 C CA . GLU A 1 109 ? -15.663 2.523 3.896 1.00 92.00 109 GLU A CA 1
ATOM 842 C C . GLU A 1 109 ? -15.771 0.996 3.675 1.00 92.00 109 GLU A C 1
ATOM 844 O O . GLU A 1 109 ? -14.735 0.334 3.745 1.00 92.00 109 GLU A O 1
ATOM 849 N N . PRO A 1 110 ? -16.937 0.400 3.337 1.00 94.31 110 PRO A N 1
ATOM 850 C CA . PRO A 1 110 ? -17.002 -1.036 3.053 1.00 94.31 110 PRO A CA 1
ATOM 851 C C . PRO A 1 110 ? -16.119 -1.473 1.875 1.00 94.31 110 PRO A C 1
ATOM 853 O O . PRO A 1 110 ? -15.521 -2.545 1.930 1.00 94.31 110 PRO A O 1
ATOM 856 N N . TYR A 1 111 ? -15.998 -0.637 0.839 1.00 94.81 111 TYR A N 1
ATOM 857 C CA . TYR A 1 111 ? -15.137 -0.911 -0.314 1.00 94.81 111 TYR A CA 1
ATOM 858 C C . TYR A 1 111 ? -13.660 -0.789 0.054 1.00 94.81 111 TYR A C 1
ATOM 860 O O . TYR A 1 111 ? -12.888 -1.677 -0.275 1.00 94.81 111 TYR A O 1
ATOM 868 N N . LEU A 1 112 ? -13.279 0.243 0.811 1.00 94.88 112 LEU A N 1
ATOM 869 C CA . LEU A 1 112 ? -11.898 0.414 1.276 1.00 94.88 112 LEU A CA 1
ATOM 870 C C . LEU A 1 112 ? -11.454 -0.733 2.198 1.00 94.88 112 LEU A C 1
ATOM 872 O O . LEU A 1 112 ? -10.308 -1.177 2.146 1.00 94.88 112 LEU A O 1
ATOM 876 N N . ARG A 1 113 ? -12.372 -1.273 3.007 1.00 95.94 113 ARG A N 1
ATOM 877 C CA . ARG A 1 113 ? -12.120 -2.474 3.816 1.00 95.94 113 ARG A CA 1
ATOM 878 C C . ARG A 1 113 ? -11.868 -3.712 2.957 1.00 95.94 113 ARG A C 1
ATOM 880 O O . ARG A 1 113 ? -10.955 -4.474 3.271 1.00 95.94 113 ARG A O 1
ATOM 887 N N . GLU A 1 114 ? -12.645 -3.915 1.894 1.00 96.88 114 GLU A N 1
ATOM 888 C CA . GLU A 1 114 ? -12.412 -5.026 0.962 1.00 96.88 114 GLU A CA 1
ATOM 889 C C . GLU A 1 114 ? -11.129 -4.813 0.144 1.00 96.88 114 GLU A C 1
ATOM 891 O O . GLU A 1 114 ? -10.367 -5.760 -0.030 1.00 96.88 114 GLU A O 1
ATOM 896 N N . ASP A 1 115 ? -10.806 -3.580 -0.252 1.00 97.25 115 ASP A N 1
ATOM 897 C CA . ASP A 1 115 ? -9.512 -3.248 -0.861 1.00 97.25 115 ASP A CA 1
ATOM 898 C C . ASP A 1 115 ? -8.355 -3.601 0.083 1.00 97.25 115 ASP A C 1
ATOM 900 O O . ASP A 1 115 ? -7.348 -4.160 -0.349 1.00 97.25 115 ASP A O 1
ATOM 904 N N . GLY A 1 116 ? -8.532 -3.381 1.390 1.00 97.62 116 GLY A N 1
ATOM 905 C CA . GLY A 1 116 ? -7.659 -3.887 2.451 1.00 97.62 116 GLY A CA 1
ATOM 906 C C . GLY A 1 116 ? -7.376 -5.386 2.352 1.00 97.62 116 GLY A C 1
ATOM 907 O O . GLY A 1 116 ? -6.227 -5.817 2.460 1.00 97.62 116 GLY A O 1
ATOM 908 N N . VAL A 1 117 ? -8.415 -6.182 2.104 1.00 98.31 117 VAL A N 1
ATOM 909 C CA . VAL A 1 117 ? -8.314 -7.637 1.945 1.00 98.31 117 VAL A CA 1
ATOM 910 C C . VAL A 1 117 ? -7.605 -8.013 0.644 1.00 98.31 117 VAL A C 1
ATOM 912 O O . VAL A 1 117 ? -6.716 -8.866 0.660 1.00 98.31 117 VAL A O 1
ATOM 915 N N . VAL A 1 118 ? -7.961 -7.375 -0.472 1.00 98.44 118 VAL A N 1
ATOM 916 C CA . VAL A 1 118 ? -7.373 -7.652 -1.792 1.00 98.44 118 VAL A CA 1
ATOM 917 C C . VAL A 1 118 ? -5.889 -7.283 -1.820 1.00 98.44 118 VAL A C 1
ATOM 919 O O . VAL A 1 118 ? -5.050 -8.102 -2.203 1.00 98.44 118 VAL A O 1
ATOM 922 N N . CYS A 1 119 ? -5.548 -6.080 -1.359 1.00 98.50 119 CYS A N 1
ATOM 923 C CA . CYS A 1 119 ? -4.171 -5.607 -1.280 1.00 98.50 119 CYS A CA 1
ATOM 924 C C . CYS A 1 119 ? -3.345 -6.426 -0.291 1.00 98.50 119 CYS A C 1
ATOM 926 O O . CYS A 1 119 ? -2.192 -6.744 -0.577 1.00 98.50 119 CYS A O 1
ATOM 928 N N . GLY A 1 120 ? -3.936 -6.820 0.839 1.00 98.12 120 GLY A N 1
ATOM 929 C CA . GLY A 1 120 ? -3.302 -7.719 1.792 1.00 98.12 120 GLY A CA 1
ATOM 930 C C . GLY A 1 120 ? -2.962 -9.076 1.178 1.00 98.12 120 GLY A C 1
ATOM 931 O O . GLY A 1 120 ? -1.821 -9.521 1.251 1.00 98.12 120 GLY A O 1
ATOM 932 N N . ALA A 1 121 ? -3.914 -9.704 0.485 1.00 98.31 121 ALA A N 1
ATOM 933 C CA . ALA A 1 121 ? -3.679 -10.974 -0.200 1.00 98.31 121 ALA A CA 1
ATOM 934 C C . ALA A 1 121 ? -2.574 -10.883 -1.262 1.00 98.31 121 ALA A C 1
ATOM 936 O O . ALA A 1 121 ? -1.799 -11.824 -1.429 1.00 98.31 121 ALA A O 1
ATOM 937 N N . TRP A 1 122 ? -2.485 -9.754 -1.969 1.00 98.44 122 TRP A N 1
ATOM 938 C CA . TRP A 1 122 ? -1.412 -9.536 -2.932 1.00 98.44 122 TRP A CA 1
ATOM 939 C C . TRP A 1 122 ? -0.054 -9.362 -2.242 1.00 98.44 122 TRP A C 1
ATOM 941 O O . TRP A 1 122 ? 0.927 -9.971 -2.666 1.00 98.44 122 TRP A O 1
ATOM 951 N N . ALA A 1 123 ? -0.008 -8.597 -1.147 1.00 98.06 123 ALA A N 1
ATOM 952 C CA . ALA A 1 123 ? 1.200 -8.369 -0.360 1.00 98.06 123 ALA A CA 1
ATOM 953 C C . ALA A 1 123 ? 1.769 -9.666 0.232 1.00 98.06 123 ALA A C 1
ATOM 955 O O . ALA A 1 123 ? 2.978 -9.870 0.173 1.00 98.06 123 ALA A O 1
ATOM 956 N N . GLU A 1 124 ? 0.922 -10.581 0.715 1.00 97.44 124 GLU A N 1
ATOM 957 C CA . GLU A 1 124 ? 1.358 -11.893 1.226 1.00 97.44 124 GLU A CA 1
ATOM 958 C C . GLU A 1 124 ? 2.178 -12.678 0.194 1.00 97.44 124 GLU A C 1
ATOM 960 O O . GLU A 1 124 ? 3.164 -13.325 0.544 1.00 97.44 124 GLU A O 1
ATOM 965 N N . ALA A 1 125 ? 1.828 -12.583 -1.092 1.00 96.50 125 ALA A N 1
ATOM 966 C CA . ALA A 1 125 ? 2.578 -13.245 -2.157 1.00 96.50 125 ALA A CA 1
ATOM 967 C C . ALA A 1 125 ? 3.948 -12.593 -2.425 1.00 96.50 125 ALA A C 1
ATOM 969 O O . ALA A 1 125 ? 4.858 -13.262 -2.918 1.00 96.50 125 ALA A O 1
ATOM 970 N N . PHE A 1 126 ? 4.125 -11.310 -2.098 1.00 97.44 126 PHE A N 1
ATOM 971 C CA . PHE A 1 126 ? 5.450 -10.689 -2.072 1.00 97.44 126 PHE A CA 1
ATOM 972 C C . PHE A 1 126 ? 6.218 -11.074 -0.808 1.00 97.44 126 PHE A C 1
ATOM 974 O O . PHE A 1 126 ? 7.377 -11.462 -0.907 1.00 97.44 126 PHE A O 1
ATOM 981 N N . PHE A 1 127 ? 5.579 -11.031 0.365 1.00 96.56 127 PHE A N 1
ATOM 982 C CA . PHE A 1 127 ? 6.209 -11.395 1.638 1.00 96.56 127 PHE A CA 1
ATOM 983 C C . PHE A 1 127 ? 6.720 -12.839 1.643 1.00 96.56 127 PHE A C 1
ATOM 985 O O . PHE A 1 127 ? 7.791 -13.111 2.180 1.00 96.56 127 PHE A O 1
ATOM 992 N N . ALA A 1 128 ? 6.007 -13.755 0.985 1.00 96.31 128 ALA A N 1
ATOM 993 C CA . ALA A 1 128 ? 6.420 -15.148 0.838 1.00 96.31 128 ALA A CA 1
ATOM 994 C C . ALA A 1 128 ? 7.740 -15.336 0.060 1.00 96.31 128 ALA A C 1
ATOM 996 O O . ALA A 1 128 ? 8.333 -16.409 0.138 1.00 96.31 128 ALA A O 1
ATOM 997 N N . GLN A 1 129 ? 8.208 -14.322 -0.679 1.00 96.25 129 GLN A N 1
ATOM 998 C CA . GLN A 1 129 ? 9.482 -14.366 -1.407 1.00 96.25 129 GLN A CA 1
ATOM 999 C C . GLN A 1 129 ? 10.689 -13.966 -0.537 1.00 96.25 129 GLN A C 1
ATOM 1001 O O . GLN A 1 129 ? 11.824 -14.203 -0.943 1.00 96.25 129 GLN A O 1
ATOM 1006 N N . GLY A 1 130 ? 10.460 -13.423 0.665 1.00 92.25 130 GLY A N 1
ATOM 1007 C CA . GLY A 1 130 ? 11.505 -13.001 1.600 1.00 92.25 130 GLY A CA 1
ATOM 1008 C C . GLY A 1 130 ? 11.810 -11.502 1.544 1.00 92.25 130 GLY A C 1
ATOM 1009 O O . GLY A 1 130 ? 10.957 -10.685 1.196 1.00 92.25 130 GLY A O 1
ATOM 1010 N N . ASP A 1 131 ? 13.034 -11.130 1.927 1.00 88.81 131 ASP A N 1
ATOM 1011 C CA . ASP A 1 131 ? 13.444 -9.722 2.033 1.00 88.81 131 ASP A CA 1
ATOM 1012 C C . ASP A 1 131 ? 13.474 -9.013 0.671 1.00 88.81 131 ASP A C 1
ATOM 1014 O O . ASP A 1 131 ? 13.166 -7.822 0.579 1.00 88.81 131 ASP A O 1
ATOM 1018 N N . SER A 1 132 ? 13.785 -9.748 -0.398 1.00 90.19 132 SER A N 1
ATOM 1019 C CA . SER A 1 132 ? 13.706 -9.299 -1.785 1.00 90.19 132 SER A CA 1
ATOM 1020 C C . SER A 1 132 ? 12.728 -10.166 -2.576 1.00 90.19 132 SER A C 1
ATOM 1022 O O . SER A 1 132 ? 12.583 -11.361 -2.335 1.00 90.19 132 SER A O 1
ATOM 1024 N N . TRP A 1 133 ? 12.043 -9.558 -3.541 1.00 95.25 133 TRP A N 1
ATOM 1025 C CA . TRP A 1 133 ? 11.119 -10.256 -4.428 1.00 95.25 133 TRP A CA 1
ATOM 1026 C C . TRP A 1 133 ? 11.750 -10.432 -5.813 1.00 95.25 133 TRP A C 1
ATOM 1028 O O . TRP A 1 133 ? 12.409 -9.529 -6.333 1.00 95.25 133 TRP A O 1
ATOM 1038 N N . THR A 1 134 ? 11.558 -11.609 -6.409 1.00 94.69 134 THR A N 1
ATOM 1039 C CA . THR A 1 134 ? 12.171 -12.001 -7.693 1.00 94.69 134 THR A CA 1
ATOM 1040 C C . THR A 1 134 ? 11.183 -11.898 -8.852 1.00 94.69 134 THR A C 1
ATOM 1042 O O . THR A 1 134 ? 11.576 -11.657 -9.990 1.00 94.69 134 THR A O 1
ATOM 1045 N N . PHE A 1 135 ? 9.889 -12.040 -8.572 1.00 95.50 135 PHE A N 1
ATOM 1046 C CA . PHE A 1 135 ? 8.825 -11.901 -9.559 1.00 95.50 135 PHE A CA 1
ATOM 1047 C C . PHE A 1 135 ? 7.644 -11.129 -8.974 1.00 95.50 135 PHE A C 1
ATOM 1049 O O . PHE A 1 135 ? 7.466 -11.056 -7.756 1.00 95.50 135 PHE A O 1
ATOM 1056 N N . VAL A 1 136 ? 6.820 -10.567 -9.857 1.00 97.62 136 VAL A N 1
ATOM 1057 C CA . VAL A 1 136 ? 5.580 -9.888 -9.478 1.00 97.62 136 VAL A CA 1
ATOM 1058 C C . VAL A 1 136 ? 4.445 -10.915 -9.436 1.00 97.62 136 VAL A C 1
ATOM 1060 O O . VAL A 1 136 ? 4.107 -11.476 -10.482 1.0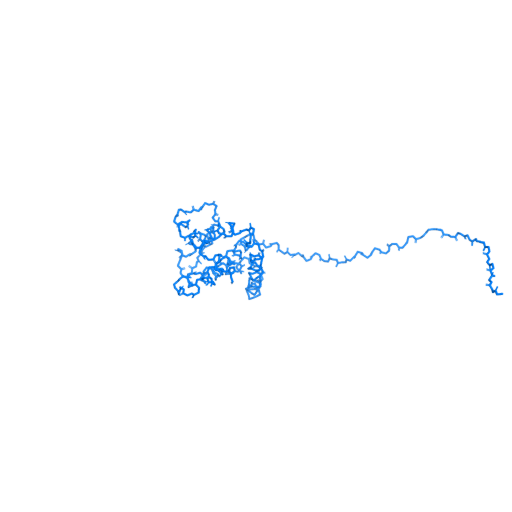0 97.62 136 VAL A O 1
ATOM 1063 N N . PRO A 1 137 ? 3.842 -11.198 -8.268 1.00 96.31 137 PRO A N 1
ATOM 1064 C CA . PRO A 1 137 ? 2.667 -12.052 -8.189 1.00 96.31 137 PRO A CA 1
ATOM 1065 C C . PRO A 1 137 ? 1.495 -11.440 -8.956 1.00 96.31 137 PRO A C 1
ATOM 1067 O O . PRO A 1 137 ? 1.327 -10.221 -8.997 1.00 96.31 137 PRO A O 1
ATOM 1070 N N . VAL A 1 138 ? 0.644 -12.290 -9.525 1.00 96.06 138 VAL A N 1
ATOM 1071 C CA . VAL A 1 138 ? -0.564 -11.843 -10.228 1.00 96.06 138 VAL A CA 1
ATOM 1072 C C . VAL A 1 138 ? -1.511 -11.155 -9.246 1.00 96.06 138 VAL A C 1
ATOM 1074 O O . VAL A 1 138 ? -1.799 -11.699 -8.180 1.00 96.06 138 VAL A O 1
ATOM 1077 N N . TYR A 1 139 ? -2.033 -9.986 -9.631 1.00 96.44 139 TYR A N 1
ATOM 1078 C CA . TYR A 1 139 ? -3.049 -9.285 -8.849 1.00 96.44 139 TYR A CA 1
ATOM 1079 C C . TYR A 1 139 ? -4.252 -10.211 -8.586 1.00 96.44 139 TYR A C 1
ATOM 1081 O O . TYR A 1 139 ? -4.831 -10.749 -9.543 1.00 96.44 139 TYR A O 1
ATOM 1089 N N . PRO A 1 140 ? -4.632 -10.439 -7.319 1.00 94.12 140 PRO A N 1
ATOM 1090 C CA . PRO A 1 140 ? -5.506 -11.544 -6.973 1.00 94.12 140 PRO A CA 1
ATOM 1091 C C . PRO A 1 140 ? -6.940 -11.304 -7.454 1.00 94.12 140 PRO A C 1
ATOM 1093 O O . PRO A 1 140 ? -7.555 -10.278 -7.178 1.00 94.12 140 PRO A O 1
ATOM 1096 N N . LYS A 1 141 ? -7.492 -12.300 -8.156 1.00 92.94 141 LYS A N 1
ATOM 1097 C CA . LYS A 1 141 ? -8.928 -12.381 -8.491 1.00 92.94 141 LYS A CA 1
ATOM 1098 C C . LYS A 1 141 ? -9.717 -13.226 -7.491 1.00 92.94 141 LYS A C 1
ATOM 1100 O O . LYS A 1 141 ? -10.930 -13.097 -7.392 1.00 92.94 141 LYS A O 1
ATOM 1105 N N . VAL A 1 142 ? -9.021 -14.116 -6.787 1.00 94.00 142 VAL A N 1
ATOM 1106 C CA . VAL A 1 142 ? -9.565 -14.999 -5.757 1.00 94.00 142 VAL A CA 1
ATOM 1107 C C . VAL A 1 142 ? -8.712 -14.808 -4.515 1.00 94.00 142 VAL A C 1
ATOM 1109 O O . VAL A 1 142 ? -7.486 -14.855 -4.589 1.00 94.00 142 VAL A O 1
ATOM 1112 N N . ILE A 1 143 ? -9.371 -14.573 -3.385 1.00 9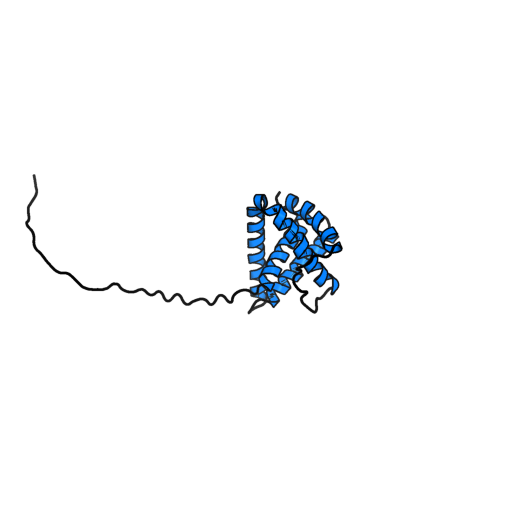6.88 143 ILE A N 1
ATOM 1113 C CA . ILE A 1 143 ? -8.718 -14.328 -2.101 1.00 96.88 143 ILE A CA 1
ATOM 1114 C C . ILE A 1 143 ? -8.712 -15.625 -1.299 1.00 96.88 143 ILE A C 1
ATOM 1116 O O . ILE A 1 143 ? -9.764 -16.239 -1.111 1.00 96.88 143 ILE A O 1
ATOM 1120 N N . SER A 1 144 ? -7.540 -16.037 -0.813 1.00 94.38 144 SER A N 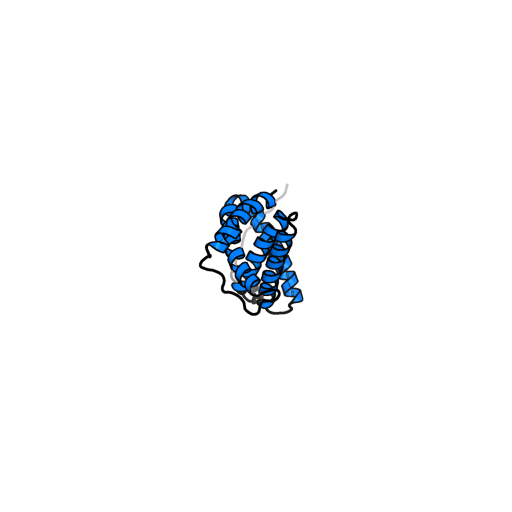1
ATOM 1121 C CA . SER A 1 144 ? -7.434 -17.203 0.064 1.00 94.38 144 SER A CA 1
ATOM 1122 C C . SER A 1 144 ? -8.160 -16.960 1.390 1.00 94.38 144 SER A C 1
ATOM 1124 O O . SER A 1 144 ? -8.245 -15.834 1.888 1.00 94.38 144 SER A O 1
ATOM 1126 N N . VAL A 1 145 ? -8.656 -18.036 2.006 1.00 96.44 145 VAL A N 1
ATOM 1127 C CA . VAL A 1 145 ? -9.313 -17.957 3.320 1.00 96.44 145 VAL A CA 1
ATOM 1128 C C . VAL A 1 145 ? -8.373 -17.357 4.369 1.00 96.44 145 VAL A C 1
ATOM 1130 O O . VAL A 1 145 ? -8.806 -16.517 5.152 1.00 96.44 145 VAL A O 1
ATOM 1133 N N . SER A 1 146 ? -7.086 -17.719 4.341 1.00 95.69 146 SER A N 1
ATOM 1134 C CA . SER A 1 146 ? -6.082 -17.194 5.273 1.00 95.69 146 SER A CA 1
ATOM 1135 C C . SER A 1 146 ? -5.894 -15.681 5.142 1.00 95.69 146 SER A C 1
ATOM 1137 O O . SER A 1 146 ? -5.918 -14.974 6.148 1.00 95.69 146 SER A O 1
ATOM 1139 N N . ALA A 1 147 ? -5.777 -15.160 3.915 1.00 95.38 147 ALA A N 1
ATOM 1140 C CA . ALA A 1 147 ? -5.657 -13.725 3.685 1.00 95.38 147 ALA A CA 1
ATOM 1141 C C . ALA A 1 147 ? -6.930 -12.990 4.125 1.00 95.38 147 ALA A C 1
ATOM 1143 O O . ALA A 1 147 ? -6.852 -11.985 4.829 1.00 95.38 147 ALA A O 1
ATOM 1144 N N . ARG A 1 148 ? -8.116 -13.521 3.802 1.00 97.38 148 ARG A N 1
ATOM 1145 C CA . ARG A 1 148 ? -9.381 -12.926 4.254 1.00 97.38 148 ARG A CA 1
ATOM 1146 C C . ARG A 1 148 ? -9.469 -12.879 5.784 1.00 97.38 148 ARG A C 1
ATOM 1148 O O . ARG A 1 148 ? -9.756 -11.827 6.343 1.00 97.38 148 ARG A O 1
ATOM 1155 N N . GLN A 1 149 ? -9.143 -13.977 6.465 1.00 97.88 149 GLN A N 1
ATOM 1156 C CA . GLN A 1 149 ? -9.118 -14.036 7.931 1.00 97.88 149 GLN A CA 1
ATOM 1157 C C . GLN A 1 149 ? -8.122 -13.048 8.549 1.00 97.88 149 GLN A C 1
ATOM 1159 O O . GLN A 1 149 ? -8.424 -12.461 9.586 1.00 97.88 149 GLN A O 1
ATOM 1164 N N . LYS A 1 150 ? -6.964 -12.831 7.913 1.00 96.25 150 LYS A N 1
ATOM 1165 C CA . LYS A 1 150 ? -5.952 -11.874 8.380 1.00 96.25 150 LYS A CA 1
ATOM 1166 C C . LYS A 1 150 ? -6.395 -10.420 8.192 1.00 96.25 150 LYS A C 1
ATOM 1168 O O . LYS A 1 150 ? -6.302 -9.631 9.128 1.00 96.25 150 LYS A O 1
ATOM 1173 N N . TYR A 1 151 ? -6.873 -10.051 7.004 1.00 97.56 151 TYR A N 1
ATOM 1174 C CA . TYR A 1 151 ? -7.046 -8.643 6.622 1.00 97.56 151 TYR A CA 1
ATOM 1175 C C . TYR A 1 151 ? -8.443 -8.067 6.866 1.00 97.56 151 TYR A C 1
ATOM 1177 O O . TYR A 1 151 ? -8.565 -6.860 7.072 1.00 97.56 151 TYR A O 1
ATOM 1185 N N . THR A 1 152 ? -9.496 -8.889 6.925 1.00 97.62 152 THR A N 1
ATOM 1186 C CA . THR A 1 152 ? -10.840 -8.409 7.287 1.00 97.62 152 THR A CA 1
ATOM 1187 C C . THR A 1 152 ? -10.882 -7.707 8.655 1.00 97.62 152 THR A C 1
ATOM 1189 O O . THR A 1 152 ? -11.395 -6.585 8.712 1.00 97.62 152 THR A O 1
ATOM 1192 N N . PRO A 1 153 ? -10.344 -8.277 9.756 1.00 96.62 153 PRO A N 1
ATOM 1193 C CA . PRO A 1 153 ? -10.357 -7.587 11.046 1.00 96.62 153 PRO A CA 1
ATOM 1194 C C . PRO A 1 153 ? -9.467 -6.338 11.051 1.00 96.62 153 PRO A C 1
ATOM 1196 O O . PRO A 1 153 ? -9.817 -5.362 11.710 1.00 96.62 153 PRO A O 1
ATOM 1199 N N . LEU A 1 154 ? -8.373 -6.327 10.276 1.00 95.25 154 LEU A N 1
ATOM 1200 C CA . LEU A 1 154 ? -7.521 -5.144 10.133 1.00 95.25 154 LEU A CA 1
ATOM 1201 C C . LEU A 1 154 ? -8.302 -3.986 9.515 1.00 95.25 154 LEU A C 1
ATOM 1203 O O . LEU A 1 154 ? -8.339 -2.918 10.106 1.00 95.25 154 LEU A O 1
ATOM 1207 N N . GLY A 1 155 ? -9.011 -4.201 8.403 1.00 92.38 155 GLY A N 1
ATOM 1208 C CA . GLY A 1 155 ? -9.845 -3.151 7.811 1.00 92.38 155 GLY A CA 1
ATOM 1209 C C . GLY A 1 155 ? -10.946 -2.647 8.758 1.00 92.38 155 GLY A C 1
ATOM 1210 O O . GLY A 1 155 ? -11.252 -1.454 8.798 1.00 92.38 155 GLY A O 1
ATOM 1211 N N . ALA A 1 156 ? -11.533 -3.534 9.564 1.00 92.06 156 ALA A N 1
ATOM 1212 C CA . ALA A 1 156 ? -12.512 -3.130 10.571 1.00 92.06 156 ALA A CA 1
ATOM 1213 C C . ALA A 1 156 ? -11.894 -2.266 11.688 1.00 92.06 156 ALA A C 1
ATOM 1215 O O . ALA A 1 156 ? -12.559 -1.356 12.180 1.00 92.06 156 ALA A O 1
ATOM 1216 N N . GLU A 1 157 ? -10.638 -2.525 12.061 1.00 92.94 157 GLU A N 1
ATOM 1217 C CA . GLU A 1 157 ? -9.899 -1.806 13.104 1.00 92.94 157 GLU A CA 1
ATOM 1218 C C . GLU A 1 157 ? -9.321 -0.466 12.614 1.00 92.94 157 GLU A C 1
ATOM 1220 O O . GLU A 1 157 ? -9.434 0.547 13.307 1.00 92.94 157 GLU A O 1
ATOM 1225 N N . THR A 1 158 ? -8.690 -0.448 11.439 1.00 93.62 158 THR A N 1
ATOM 1226 C CA . THR A 1 158 ? -7.831 0.656 10.989 1.00 93.62 158 THR A CA 1
ATOM 1227 C C . THR A 1 158 ? -8.614 1.809 10.388 1.00 93.62 158 THR A C 1
ATOM 1229 O O . THR A 1 158 ? -8.453 2.942 10.824 1.00 93.62 158 THR A O 1
ATOM 1232 N N . PHE A 1 159 ? -9.516 1.549 9.443 1.00 91.56 159 PHE A N 1
ATOM 1233 C CA . PHE A 1 159 ? -10.230 2.609 8.727 1.00 91.56 159 PHE A CA 1
ATOM 1234 C C . PHE A 1 159 ? -11.044 3.535 9.657 1.00 91.56 159 PHE A C 1
ATOM 1236 O O . PHE A 1 159 ? -10.952 4.755 9.505 1.00 91.56 159 PHE A O 1
ATOM 1243 N N . PRO A 1 160 ? -11.761 3.034 10.687 1.00 90.06 160 PRO A N 1
ATOM 1244 C CA . PRO A 1 160 ? -12.404 3.909 11.669 1.00 90.06 160 PRO A CA 1
ATOM 1245 C C . PRO A 1 160 ? -11.430 4.721 12.529 1.00 90.06 160 PRO A C 1
ATOM 1247 O O . PRO A 1 160 ? -11.788 5.812 12.976 1.00 90.06 160 PRO A O 1
ATOM 1250 N N . ARG A 1 161 ? -10.234 4.187 12.816 1.00 91.19 161 ARG A N 1
ATOM 1251 C CA . ARG A 1 161 ? -9.186 4.901 13.563 1.00 91.19 161 ARG A CA 1
ATOM 1252 C C . ARG A 1 161 ? -8.575 6.004 12.717 1.00 91.19 161 ARG A C 1
ATOM 1254 O O . ARG A 1 161 ? -8.491 7.121 13.199 1.00 91.19 161 ARG A O 1
ATOM 1261 N N . TRP A 1 162 ? -8.239 5.695 11.474 1.00 92.44 162 TRP A N 1
ATOM 1262 C CA . TRP A 1 162 ? -7.626 6.621 10.533 1.00 92.44 162 TRP A CA 1
ATOM 1263 C C . TRP A 1 162 ? -8.493 7.831 10.189 1.00 92.44 162 TRP A C 1
ATOM 1265 O O . TRP A 1 162 ? -7.986 8.908 9.917 1.00 92.44 162 TRP A O 1
ATOM 1275 N N . ARG A 1 163 ? -9.819 7.658 10.203 1.00 84.44 163 ARG A N 1
ATOM 1276 C CA . ARG A 1 163 ? -10.776 8.745 9.961 1.00 84.44 163 ARG A CA 1
ATOM 1277 C C . ARG A 1 163 ? -10.740 9.845 11.038 1.00 84.44 163 ARG A C 1
ATOM 1279 O O . ARG A 1 163 ? -11.292 10.913 10.793 1.00 84.44 163 ARG A O 1
ATOM 1286 N N . ARG A 1 164 ? -10.238 9.549 12.241 1.00 71.56 164 ARG A N 1
ATOM 1287 C CA . ARG A 1 164 ? -10.338 10.436 13.409 1.00 71.56 164 ARG A CA 1
ATOM 1288 C C . ARG A 1 164 ? -9.240 11.483 13.464 1.00 71.56 164 ARG A C 1
ATOM 1290 O O . ARG A 1 164 ? -8.104 11.162 13.065 1.00 71.56 164 ARG A O 1
#

Foldseek 3Di:
DDDDDDDDDDDDDDDDDPPPCPPPPPPPPPPPQDPLLVLLLLLLLLLVLLLVQPVVPVVSNVLSVVSNVVSLVSNLVSDPDDSVVSSVVSVVVSVVSNVVCLVCCVPCLVVSLVSQLQSQQQSVVQVVCPPHRDDRDDRDPDGDPVSCVVRNVSSVRRSVSSND

Radius of gyration: 27.28 Å; chains: 1; bounding box: 46×90×66 Å

Sequence (164 aa):
MLRATPTPSYIISPSLIFTLCLGLLSPTHATAESRLAQQALHCSAIFSVFAESLADDGKRVKEFKRGVEIFTELYVKESVGDPVAAKRDAEQRRAGLLTEFQQQMAQREPYLREDGVVCGAWAEAFFAQGDSWTFVPVYPKVISVSARQKYTPLGAETFPRWRR

Secondary structure (DSSP, 8-state):
-------------------------------PPPHHHHHHHHHHHHHHHHHHHTTT-HHHHHHHHHHHHHHHHHHHHHSSS-HHHHHHHHHHHHHHHHHHHHHHHHHHHHHHHHHHHHHHHHHHHHHTT-SS-SS-PPPPSS--HHHHHHHHHHHHHHHHHHT-

pLDDT: mean 86.12, std 18.77, range [33.75, 98.75]